Protein AF-A0A960ZR91-F1 (afdb_monomer)

Foldseek 3Di:
DDDDFDDDPDPFFQPDDKDWDDDPQKIKIKGFTCHPPPGSVDGPDIDIDIGHSVVVVDDPPDDDDDD

Radius of gyration: 16.21 Å; Cα contacts (8 Å, |Δi|>4): 101; chains: 1; bounding box: 34×22×50 Å

Nearest PDB structures (foldseek):
  3iax-assembly1_A  TM=6.569E-01  e=2.976E+00  Escherichia coli
  6r3r-assembly1_A  TM=5.390E-01  e=4.664E+00  Bacteroides thetaiotaomicron
  2ivz-assembly4_D  TM=4.378E-01  e=1.781E+00  Escherichia coli
  2klr-assembly1_B  TM=4.717E-01  e=6.029E+00  Homo sapiens
  6f2r-assembly1_Q  TM=4.579E-01  e=6.429E+00  Homo sapiens

Mean predicted aligned error: 4.52 Å

Solvent-accessible surface area (backbone atoms only — not comparable to full-atom values): 4349 Å² total; per-residue (Å²): 139,84,90,80,91,80,87,63,98,44,73,58,24,58,62,45,79,61,50,75,46,82,53,89,59,25,37,37,33,42,41,41,21,14,76,83,39,96,45,48,87,43,68,72,40,76,49,80,48,72,42,72,51,45,70,79,72,57,76,86,86,68,81,81,79,85,134

Sequence (67 aa):
QAGCVAQAGKISQSFMYARPVIDGDDLAIIARSSINAPNQHDADHATFHRVKNFRSLALKLTPEPEE

pLDDT: mean 91.66, std 7.3, range [50.22, 97.5]

Secondary structure (DSSP, 8-state):
----S---SSGGGG-SPPEEEEETTEEEEEEEE-SSSSSTT---EEEEEEETTGGGG----SPPPP-

Structure (mmCIF, N/CA/C/O backbone):
data_AF-A0A960ZR91-F1
#
_entry.id   AF-A0A960ZR91-F1
#
loop_
_atom_site.group_PDB
_atom_site.id
_atom_site.type_symbol
_atom_site.label_atom_id
_atom_site.label_alt_id
_atom_site.la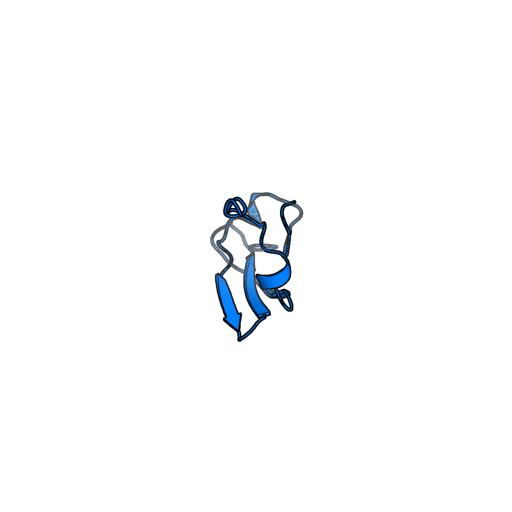bel_comp_id
_atom_site.label_asym_id
_atom_site.label_entity_id
_atom_site.label_seq_id
_atom_site.pdbx_PDB_ins_code
_atom_site.Cartn_x
_atom_site.Cartn_y
_atom_site.Cartn_z
_atom_site.occupancy
_atom_site.B_iso_or_equiv
_atom_site.auth_seq_id
_atom_site.auth_comp_id
_atom_site.auth_asym_id
_atom_site.auth_atom_id
_atom_site.pdbx_PDB_model_num
ATOM 1 N N . GLN A 1 1 ? 1.032 5.781 14.422 1.00 50.22 1 GLN A N 1
ATOM 2 C CA . GLN A 1 1 ? 1.725 4.802 13.553 1.00 50.22 1 GLN A CA 1
ATOM 3 C C . GLN A 1 1 ? 1.244 5.005 12.125 1.00 50.22 1 GLN A C 1
ATOM 5 O O . GLN A 1 1 ? 0.074 5.318 11.954 1.00 50.22 1 GLN A O 1
ATOM 10 N N . ALA A 1 2 ? 2.114 4.849 11.128 1.00 61.56 2 ALA A N 1
ATOM 11 C CA . ALA A 1 2 ? 1.722 4.822 9.718 1.00 61.56 2 ALA A CA 1
ATOM 12 C C . ALA A 1 2 ? 1.842 3.379 9.203 1.00 61.56 2 ALA A C 1
ATOM 14 O O . ALA A 1 2 ? 2.875 2.746 9.412 1.00 61.56 2 ALA A O 1
ATOM 15 N N . GLY A 1 3 ? 0.786 2.850 8.580 1.00 81.62 3 GLY A N 1
ATOM 16 C CA . GLY A 1 3 ? 0.808 1.529 7.947 1.00 81.62 3 GLY A CA 1
ATOM 17 C C . GLY A 1 3 ? 1.417 1.603 6.544 1.00 81.62 3 GLY A C 1
ATOM 18 O O . GLY A 1 3 ? 1.053 2.481 5.765 1.00 81.62 3 GLY A O 1
ATOM 19 N N . CYS A 1 4 ? 2.330 0.687 6.213 1.00 89.38 4 CYS A N 1
ATOM 20 C CA . CYS A 1 4 ? 2.875 0.522 4.863 1.00 89.38 4 CYS A CA 1
ATOM 21 C C . CYS A 1 4 ? 2.291 -0.751 4.239 1.00 89.38 4 CYS A C 1
ATOM 23 O O . CYS A 1 4 ? 2.394 -1.823 4.828 1.00 89.38 4 CYS A O 1
ATOM 25 N N . VAL A 1 5 ? 1.673 -0.629 3.062 1.00 91.00 5 VAL A N 1
ATOM 26 C CA . VAL A 1 5 ? 1.087 -1.769 2.329 1.00 91.00 5 VAL A CA 1
ATOM 27 C C . VAL A 1 5 ? 1.950 -2.222 1.151 1.00 91.00 5 VAL A C 1
ATOM 29 O O . VAL A 1 5 ? 1.890 -3.377 0.755 1.00 91.00 5 VAL A O 1
ATOM 32 N N . ALA A 1 6 ? 2.784 -1.331 0.609 1.00 91.69 6 ALA A N 1
ATOM 33 C CA . ALA A 1 6 ? 3.712 -1.626 -0.474 1.00 91.69 6 ALA A CA 1
ATOM 34 C C . ALA A 1 6 ? 4.938 -0.707 -0.387 1.00 91.69 6 ALA A C 1
ATOM 36 O O . ALA A 1 6 ? 4.817 0.466 -0.031 1.00 91.69 6 ALA A O 1
ATOM 37 N N .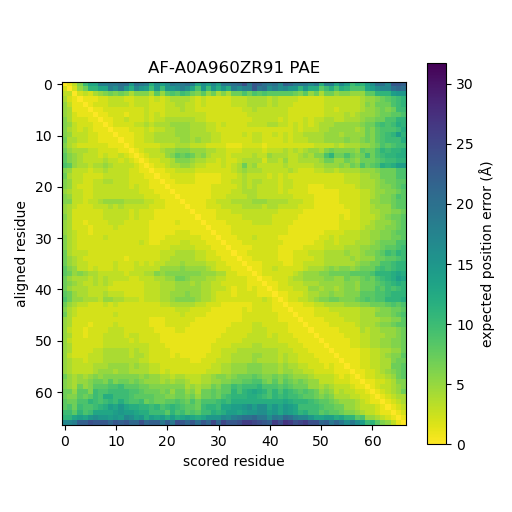 GLN A 1 7 ? 6.106 -1.243 -0.738 1.00 92.69 7 GLN A N 1
ATOM 38 C CA . GLN A 1 7 ? 7.373 -0.517 -0.808 1.00 92.69 7 GLN A CA 1
ATOM 39 C C . GLN A 1 7 ? 8.241 -1.075 -1.940 1.00 92.69 7 GLN A C 1
ATOM 41 O O . GLN A 1 7 ? 8.097 -2.236 -2.322 1.00 92.69 7 GLN A O 1
ATOM 46 N N . ALA A 1 8 ? 9.161 -0.256 -2.440 1.00 93.00 8 ALA A N 1
ATOM 47 C CA . ALA A 1 8 ? 10.155 -0.644 -3.434 1.00 93.00 8 ALA A CA 1
ATOM 48 C C . ALA A 1 8 ? 11.544 -0.166 -2.996 1.00 93.00 8 ALA A C 1
ATOM 50 O O . ALA A 1 8 ? 11.669 0.690 -2.120 1.00 93.00 8 ALA A O 1
ATOM 51 N N . GLY A 1 9 ? 12.595 -0.710 -3.613 1.00 93.31 9 GLY A N 1
ATOM 52 C CA . GLY A 1 9 ? 13.977 -0.405 -3.229 1.00 93.31 9 GLY A CA 1
ATOM 53 C C . GLY A 1 9 ? 14.450 0.998 -3.626 1.00 93.31 9 GLY A C 1
ATOM 54 O O . GLY A 1 9 ? 15.462 1.464 -3.108 1.00 93.31 9 GLY A O 1
ATOM 55 N N . LYS A 1 10 ? 13.751 1.675 -4.547 1.00 92.94 10 LYS A N 1
ATOM 56 C CA . LYS A 1 10 ? 14.112 3.008 -5.053 1.00 92.94 10 LYS A CA 1
ATOM 57 C C . LYS A 1 10 ? 12.901 3.936 -5.057 1.00 92.94 10 LYS A C 1
ATOM 59 O O . LYS A 1 10 ? 11.798 3.514 -5.390 1.00 92.94 10 LYS A O 1
ATOM 64 N N . ILE A 1 11 ? 13.129 5.225 -4.796 1.00 90.00 11 ILE A N 1
ATOM 65 C CA . ILE A 1 11 ? 12.076 6.259 -4.801 1.00 90.00 11 ILE A CA 1
ATOM 66 C C . ILE A 1 11 ? 11.336 6.301 -6.146 1.00 90.00 11 ILE A C 1
ATOM 68 O O . ILE A 1 11 ? 10.111 6.378 -6.173 1.00 90.00 11 ILE A O 1
ATOM 72 N N . SER A 1 12 ? 12.065 6.181 -7.261 1.00 91.38 12 SER A N 1
ATOM 73 C CA . SER A 1 12 ? 11.481 6.210 -8.607 1.00 91.38 12 SER A CA 1
ATOM 74 C C . SER A 1 12 ? 10.500 5.066 -8.878 1.00 91.38 12 SER A C 1
ATOM 76 O O . SER A 1 12 ? 9.639 5.213 -9.733 1.00 91.38 12 SER A O 1
ATOM 78 N N . GLN A 1 13 ? 10.596 3.951 -8.150 1.00 94.62 13 GLN A N 1
ATOM 79 C CA . GLN A 1 13 ? 9.735 2.779 -8.333 1.00 94.62 13 GLN A CA 1
ATOM 80 C C . GLN A 1 13 ? 8.381 2.905 -7.606 1.00 94.62 13 GLN A C 1
ATOM 82 O O . GLN A 1 13 ? 7.461 2.135 -7.883 1.00 94.62 13 GLN A O 1
ATOM 87 N N . SER A 1 14 ? 8.237 3.881 -6.702 1.00 88.88 14 SER A N 1
ATOM 88 C CA . SER A 1 14 ? 7.045 4.095 -5.862 1.00 88.88 14 SER A CA 1
ATOM 89 C C . SER A 1 14 ? 6.375 5.450 -6.118 1.00 88.88 14 SER A C 1
ATOM 91 O O . SER A 1 14 ? 5.761 6.022 -5.222 1.00 88.88 14 SER A O 1
ATOM 93 N N . PHE A 1 15 ? 6.517 5.996 -7.327 1.00 87.62 15 PHE A N 1
ATOM 94 C CA . PHE A 1 15 ? 6.020 7.334 -7.661 1.00 87.62 15 PHE A CA 1
ATOM 95 C C . PHE A 1 15 ? 4.504 7.390 -7.897 1.00 87.62 15 PHE A C 1
ATOM 97 O O . PHE A 1 15 ? 3.884 8.439 -7.727 1.00 87.62 15 PHE A O 1
ATOM 104 N N . MET A 1 16 ? 3.886 6.282 -8.311 1.00 87.56 16 MET A N 1
ATOM 105 C CA . MET A 1 16 ? 2.464 6.288 -8.646 1.00 87.56 16 MET A CA 1
ATOM 106 C C . MET A 1 16 ? 1.569 6.207 -7.413 1.00 87.56 16 MET A C 1
ATOM 108 O O . MET A 1 16 ? 1.863 5.521 -6.435 1.00 87.56 16 MET A O 1
ATOM 112 N N . TYR A 1 17 ? 0.408 6.852 -7.507 1.00 87.75 17 TYR A N 1
ATOM 113 C CA . TYR A 1 17 ? -0.605 6.807 -6.461 1.00 87.75 17 TYR A CA 1
ATOM 114 C C . TYR A 1 17 ? -1.277 5.432 -6.390 1.00 87.75 17 TYR A C 1
ATOM 116 O O . TYR A 1 17 ? -1.799 4.920 -7.388 1.00 87.75 17 TYR A O 1
ATOM 124 N N . ALA A 1 18 ? -1.306 4.856 -5.187 1.00 92.31 18 ALA A N 1
ATOM 125 C CA . ALA A 1 18 ? -2.148 3.707 -4.887 1.00 92.31 18 ALA A CA 1
ATOM 126 C C . ALA A 1 18 ? -3.634 4.089 -4.989 1.00 92.31 18 ALA A C 1
ATOM 128 O O . ALA A 1 18 ? -4.015 5.237 -4.755 1.00 92.31 18 ALA A O 1
ATOM 129 N N . ARG A 1 19 ? -4.485 3.112 -5.312 1.00 95.00 19 ARG A N 1
ATOM 130 C CA . ARG A 1 19 ? -5.937 3.300 -5.404 1.00 95.00 19 ARG A CA 1
ATOM 131 C C . ARG A 1 19 ? -6.650 2.431 -4.363 1.00 95.00 19 ARG A C 1
ATOM 133 O O . ARG A 1 19 ? -6.834 1.238 -4.611 1.00 95.00 19 ARG A O 1
ATOM 140 N N . PRO A 1 20 ? -7.034 3.002 -3.209 1.00 94.88 20 PRO A N 1
ATOM 141 C CA . PRO A 1 20 ? -7.850 2.313 -2.220 1.00 94.88 20 PRO A CA 1
ATOM 142 C C . PRO A 1 20 ? -9.335 2.303 -2.619 1.00 94.88 20 PRO A C 1
ATOM 144 O O . PRO A 1 20 ? -9.831 3.246 -3.237 1.00 94.88 20 PRO A O 1
ATOM 147 N N . VAL A 1 21 ? -10.049 1.248 -2.232 1.00 97.50 21 VAL A N 1
ATOM 148 C CA . VAL A 1 21 ? -11.505 1.087 -2.332 1.00 97.50 21 VAL A CA 1
ATOM 149 C C . VAL A 1 21 ? -12.005 0.444 -1.038 1.00 97.50 21 VAL A C 1
ATOM 151 O O . VAL A 1 21 ? -11.386 -0.485 -0.521 1.00 97.50 21 VAL A O 1
ATOM 154 N N . ILE A 1 22 ? -13.116 0.952 -0.506 1.00 97.44 22 ILE A N 1
ATOM 155 C CA . ILE A 1 22 ? -13.773 0.385 0.678 1.00 97.44 22 ILE A CA 1
ATOM 156 C C . ILE A 1 22 ? -14.576 -0.849 0.252 1.00 97.44 22 ILE A C 1
ATOM 158 O O . ILE A 1 22 ? -15.386 -0.764 -0.669 1.00 97.44 22 ILE A O 1
ATOM 162 N N . ASP A 1 23 ? -14.362 -1.965 0.945 1.00 97.44 23 ASP A N 1
ATOM 163 C CA . ASP A 1 23 ? -15.018 -3.256 0.725 1.00 97.44 23 ASP A CA 1
ATOM 164 C C . ASP A 1 23 ? -15.582 -3.746 2.070 1.00 97.44 23 ASP A C 1
ATOM 166 O O . ASP A 1 23 ? -14.911 -4.434 2.837 1.00 97.44 23 ASP A O 1
ATOM 170 N N . GLY A 1 24 ? -16.787 -3.280 2.421 1.00 97.00 24 GLY A N 1
ATOM 171 C CA . GLY A 1 24 ? -17.375 -3.498 3.747 1.00 97.00 24 GLY A CA 1
ATOM 172 C C . GLY A 1 24 ? -16.539 -2.876 4.877 1.00 97.00 24 GLY A C 1
ATOM 173 O O . GLY A 1 24 ? -16.359 -1.650 4.935 1.00 97.00 24 GLY A O 1
ATOM 174 N N . ASP A 1 25 ? -16.043 -3.732 5.774 1.00 97.00 25 ASP A N 1
ATOM 175 C CA . ASP A 1 25 ? -15.147 -3.367 6.883 1.00 97.00 25 ASP A CA 1
ATOM 176 C C . ASP A 1 25 ? -13.661 -3.381 6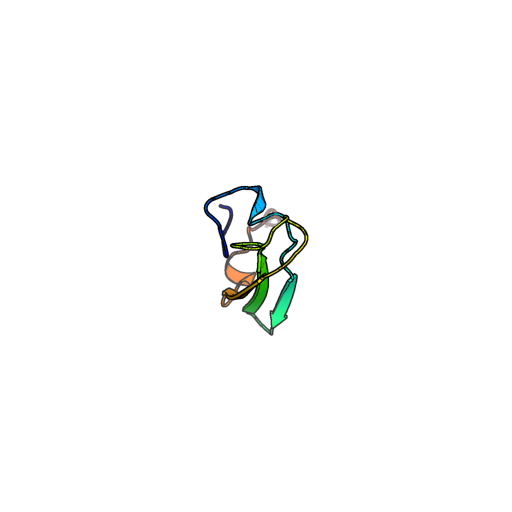.500 1.00 97.00 25 ASP A C 1
ATOM 178 O O . ASP A 1 25 ? -12.812 -2.910 7.264 1.00 97.00 25 ASP A O 1
ATOM 182 N N . ASP A 1 26 ? -13.344 -3.862 5.300 1.00 96.81 26 ASP A N 1
ATOM 183 C CA . ASP A 1 26 ? -11.989 -3.973 4.785 1.00 96.81 26 ASP A CA 1
ATOM 184 C C . ASP A 1 26 ? -11.656 -2.808 3.840 1.00 96.81 26 ASP A C 1
ATOM 186 O O . ASP A 1 26 ? -12.520 -2.156 3.243 1.00 96.81 26 ASP A O 1
ATOM 190 N N . LEU A 1 27 ? -10.358 -2.549 3.683 1.00 96.38 27 LEU A N 1
ATOM 191 C CA . LEU A 1 27 ? -9.827 -1.646 2.667 1.00 96.38 27 LEU A CA 1
ATOM 192 C C . LEU A 1 27 ? -9.053 -2.464 1.633 1.00 96.38 27 LEU A C 1
ATOM 194 O O . LEU A 1 27 ? -8.003 -3.032 1.945 1.00 96.38 27 LEU A O 1
ATOM 198 N N . ALA A 1 28 ? -9.557 -2.521 0.404 1.00 97.44 28 ALA A N 1
ATOM 199 C CA . ALA A 1 28 ? -8.855 -3.108 -0.731 1.00 97.44 28 ALA A CA 1
ATOM 200 C C . ALA A 1 28 ? -7.997 -2.036 -1.412 1.00 97.44 28 ALA A C 1
ATOM 202 O O . ALA A 1 28 ? -8.428 -0.898 -1.578 1.00 97.44 28 ALA A O 1
ATOM 203 N N . ILE A 1 29 ? -6.770 -2.368 -1.802 1.00 97.31 29 ILE A N 1
ATOM 204 C CA . ILE A 1 29 ? -5.826 -1.405 -2.376 1.00 97.31 29 ILE A CA 1
ATOM 205 C C . ILE A 1 29 ? -5.107 -2.054 -3.548 1.00 97.31 29 ILE A C 1
ATOM 207 O O . ILE A 1 29 ? -4.561 -3.148 -3.415 1.00 97.31 29 ILE A O 1
ATOM 211 N N . ILE A 1 30 ? -5.045 -1.350 -4.676 1.00 96.56 30 ILE A N 1
ATOM 212 C CA . ILE A 1 30 ? -4.078 -1.652 -5.732 1.00 96.56 30 ILE A CA 1
ATOM 213 C C . ILE A 1 30 ? -2.947 -0.625 -5.691 1.00 96.56 30 ILE A C 1
ATOM 215 O O . ILE A 1 30 ? -3.185 0.585 -5.741 1.00 96.56 30 ILE A O 1
ATOM 219 N N . ALA A 1 31 ? -1.713 -1.112 -5.605 1.00 95.00 31 ALA A N 1
ATOM 220 C CA . ALA A 1 31 ? -0.507 -0.308 -5.745 1.00 95.00 31 ALA A CA 1
ATOM 221 C C . ALA A 1 31 ? 0.158 -0.653 -7.081 1.00 95.00 31 ALA A C 1
ATOM 223 O O . ALA A 1 31 ? 0.417 -1.824 -7.370 1.00 95.00 31 ALA A O 1
ATOM 224 N N . ARG A 1 32 ? 0.395 0.369 -7.905 1.00 94.44 32 ARG A N 1
ATOM 225 C CA . ARG A 1 32 ? 1.080 0.241 -9.194 1.00 94.44 32 ARG A CA 1
ATOM 226 C C . ARG A 1 32 ? 2.460 0.865 -9.081 1.00 94.44 32 ARG A C 1
ATOM 228 O O . ARG A 1 32 ? 2.594 1.938 -8.502 1.00 94.44 32 ARG A O 1
ATOM 235 N N . SER A 1 33 ? 3.451 0.197 -9.644 1.00 94.50 33 SER A N 1
ATOM 236 C CA . SER A 1 33 ? 4.857 0.561 -9.527 1.00 94.50 33 SER A CA 1
ATOM 237 C C . SER A 1 33 ? 5.572 0.326 -10.849 1.00 94.50 33 SER A C 1
ATOM 239 O O . SER A 1 33 ? 5.180 -0.539 -11.631 1.00 94.50 33 SER A O 1
ATOM 241 N N . SER A 1 34 ? 6.630 1.097 -11.066 1.00 95.50 34 SER A N 1
ATOM 242 C CA . SER A 1 34 ? 7.544 0.980 -12.201 1.00 95.50 34 SER A CA 1
ATOM 243 C C . SER A 1 34 ? 8.821 0.266 -11.735 1.00 95.50 34 SER A C 1
ATOM 245 O O . SER A 1 34 ? 9.835 0.911 -11.463 1.00 95.50 34 SER A O 1
ATOM 247 N N . ILE A 1 35 ? 8.764 -1.048 -11.514 1.00 95.19 35 ILE A N 1
ATOM 248 C CA . ILE A 1 35 ? 9.877 -1.814 -10.931 1.00 95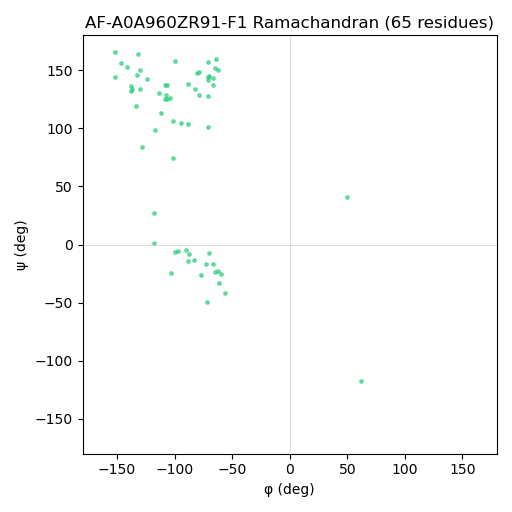.19 35 ILE A CA 1
ATOM 249 C C . ILE A 1 35 ? 11.020 -1.956 -11.938 1.00 95.19 35 ILE A C 1
ATOM 251 O O . ILE A 1 35 ? 12.163 -1.650 -11.592 1.00 95.19 35 ILE A O 1
ATOM 255 N N . ASN A 1 36 ? 10.722 -2.368 -13.169 1.00 94.81 36 ASN A N 1
ATOM 256 C CA . ASN A 1 36 ? 11.709 -2.541 -14.238 1.00 94.81 36 ASN A CA 1
ATOM 257 C C . ASN A 1 36 ? 11.444 -1.624 -15.440 1.00 94.81 36 ASN A C 1
ATOM 259 O O . ASN A 1 36 ? 12.180 -1.685 -16.425 1.00 94.81 36 ASN A O 1
ATOM 263 N N . ALA A 1 37 ? 10.411 -0.782 -15.376 1.00 93.81 37 ALA A N 1
ATOM 264 C CA . ALA A 1 37 ? 10.062 0.111 -16.469 1.00 93.81 37 ALA A CA 1
ATOM 265 C C . ALA A 1 37 ? 11.080 1.261 -16.651 1.00 93.81 37 ALA A C 1
ATOM 267 O O . ALA A 1 37 ? 11.766 1.645 -15.696 1.00 93.81 37 ALA A O 1
ATOM 268 N N . PRO A 1 38 ? 11.169 1.865 -17.854 1.00 92.38 38 PRO A N 1
ATOM 269 C CA . PRO A 1 38 ? 12.168 2.894 -18.154 1.00 92.38 38 PRO A CA 1
ATOM 270 C C . PRO A 1 38 ? 12.006 4.191 -17.353 1.00 92.38 38 PRO A C 1
ATOM 272 O O . PRO A 1 38 ? 12.960 4.956 -17.221 1.00 92.38 38 PRO A O 1
ATOM 275 N N . ASN A 1 39 ? 10.798 4.479 -16.862 1.00 91.94 39 ASN A N 1
ATOM 276 C CA . ASN A 1 39 ? 10.511 5.686 -16.096 1.00 91.94 39 ASN A CA 1
ATOM 277 C C . ASN A 1 39 ? 9.358 5.475 -15.103 1.00 91.94 39 ASN A C 1
ATOM 279 O O . ASN A 1 39 ? 8.588 4.523 -15.202 1.00 91.94 39 ASN A O 1
ATOM 283 N N . GLN A 1 40 ? 9.222 6.418 -14.173 1.00 93.38 40 GLN A N 1
ATOM 284 C CA . GLN A 1 40 ? 8.299 6.354 -13.040 1.00 93.38 40 GLN A CA 1
ATOM 285 C C . GLN A 1 40 ? 6.805 6.477 -13.386 1.00 93.38 40 GLN A C 1
ATOM 287 O O . GLN A 1 40 ? 5.959 6.334 -12.503 1.00 93.38 40 GLN A O 1
ATOM 292 N N . HIS A 1 41 ? 6.468 6.777 -14.644 1.00 91.06 41 HIS A N 1
ATOM 293 C CA . HIS A 1 41 ? 5.091 6.870 -15.138 1.00 91.06 41 HIS A CA 1
ATOM 294 C C . HIS A 1 41 ? 4.639 5.614 -15.893 1.00 91.06 41 HIS A C 1
ATOM 296 O O . HIS A 1 41 ? 3.457 5.501 -16.215 1.00 91.06 41 HIS A O 1
ATOM 302 N N . ASP A 1 42 ? 5.544 4.666 -16.138 1.00 93.50 42 ASP A N 1
ATOM 303 C CA . ASP A 1 42 ? 5.252 3.409 -16.819 1.00 93.50 42 ASP A CA 1
ATOM 304 C C . ASP A 1 42 ? 5.113 2.271 -15.794 1.00 93.50 42 ASP A C 1
ATOM 306 O O . ASP A 1 42 ? 6.078 1.868 -15.150 1.00 93.50 42 ASP A O 1
ATOM 310 N N . ALA A 1 43 ? 3.881 1.813 -15.557 1.00 92.38 43 ALA A N 1
ATOM 311 C CA . ALA A 1 43 ? 3.592 0.804 -14.538 1.00 92.38 43 ALA A CA 1
ATOM 312 C C . ALA A 1 43 ? 3.729 -0.589 -15.145 1.00 92.38 43 ALA A C 1
ATOM 314 O O . ALA A 1 43 ? 2.805 -1.061 -15.804 1.00 92.38 43 ALA A O 1
ATOM 315 N N . ASP A 1 44 ? 4.829 -1.273 -14.851 1.00 95.19 44 ASP A N 1
ATOM 316 C CA . ASP A 1 44 ? 5.058 -2.666 -15.247 1.00 95.19 44 ASP A CA 1
ATOM 317 C C . ASP A 1 44 ? 4.723 -3.671 -14.132 1.00 95.19 44 ASP A C 1
ATOM 319 O O . ASP A 1 44 ? 4.756 -4.881 -14.352 1.00 95.19 44 ASP A O 1
ATOM 323 N N . HIS A 1 45 ? 4.387 -3.194 -12.929 1.00 95.19 45 HIS A N 1
ATOM 324 C CA . HIS A 1 45 ? 4.101 -4.048 -11.783 1.00 95.19 45 HIS A CA 1
ATOM 325 C C . HIS A 1 45 ? 2.875 -3.574 -10.996 1.00 95.19 45 HIS A C 1
ATOM 327 O O . HIS A 1 45 ? 2.742 -2.395 -10.658 1.00 95.19 45 HIS A O 1
ATOM 333 N N . ALA A 1 46 ? 1.984 -4.507 -10.657 1.00 95.06 46 ALA A N 1
ATOM 334 C CA . ALA A 1 46 ? 0.795 -4.243 -9.853 1.00 95.06 46 ALA A CA 1
ATOM 335 C C . ALA A 1 46 ? 0.685 -5.249 -8.707 1.00 95.06 46 ALA A C 1
ATOM 337 O O . ALA A 1 46 ? 0.810 -6.455 -8.909 1.00 95.06 46 ALA A O 1
ATOM 338 N N . THR A 1 47 ? 0.408 -4.744 -7.507 1.00 95.25 47 THR A N 1
ATOM 339 C CA . THR A 1 47 ? 0.172 -5.557 -6.310 1.00 95.25 47 THR A CA 1
ATOM 340 C C . THR A 1 47 ? -1.186 -5.224 -5.706 1.00 95.25 47 THR A C 1
ATOM 342 O O . THR A 1 47 ? -1.622 -4.069 -5.716 1.00 95.25 47 THR A O 1
ATOM 345 N N . PHE A 1 48 ? -1.860 -6.251 -5.194 1.00 96.81 48 PHE A N 1
ATOM 346 C CA . PHE A 1 48 ? -3.182 -6.151 -4.586 1.00 96.81 48 PHE A CA 1
ATOM 347 C C . PHE A 1 48 ? -3.077 -6.460 -3.102 1.00 96.81 48 PHE A C 1
ATOM 349 O O . PHE A 1 48 ? -2.511 -7.479 -2.712 1.00 96.81 48 PHE A O 1
ATOM 356 N N . HIS A 1 49 ? -3.657 -5.588 -2.288 1.00 96.31 49 HIS A N 1
ATOM 357 C CA . HIS A 1 49 ? -3.579 -5.652 -0.836 1.00 96.31 49 HIS A CA 1
ATOM 358 C C . HIS A 1 49 ? -4.969 -5.531 -0.235 1.00 96.31 49 HIS A C 1
ATOM 360 O O . HIS A 1 49 ? -5.846 -4.866 -0.788 1.00 96.31 49 HIS A O 1
ATOM 366 N N . ARG A 1 50 ? -5.155 -6.149 0.930 1.00 96.38 50 ARG A N 1
ATOM 367 C CA . ARG A 1 50 ? -6.368 -6.007 1.732 1.00 96.38 50 ARG A CA 1
ATOM 368 C C . ARG A 1 50 ? -5.986 -5.761 3.182 1.00 96.38 50 ARG A C 1
ATOM 370 O O . ARG A 1 50 ? -5.344 -6.605 3.802 1.00 96.38 50 ARG A O 1
ATOM 377 N N . VAL A 1 51 ? -6.402 -4.617 3.713 1.00 95.75 51 VAL A N 1
ATOM 378 C CA . VAL A 1 51 ? -6.304 -4.301 5.139 1.00 95.75 51 VAL A CA 1
ATOM 379 C C . VAL A 1 51 ? -7.634 -4.677 5.772 1.00 95.75 51 VAL A C 1
ATOM 381 O O . VAL A 1 51 ? -8.636 -3.991 5.567 1.00 95.75 51 VAL A O 1
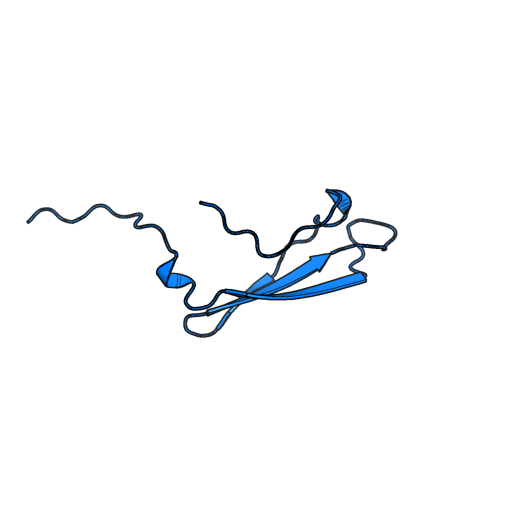ATOM 384 N N . LYS A 1 52 ? -7.647 -5.798 6.494 1.00 95.69 52 LYS A N 1
ATOM 385 C CA . LYS A 1 52 ? -8.870 -6.305 7.114 1.00 95.69 52 LYS A CA 1
ATOM 386 C C . LYS A 1 52 ? -9.301 -5.431 8.283 1.00 95.69 52 LYS A C 1
ATOM 388 O O . LYS A 1 52 ? -8.444 -5.003 9.055 1.00 95.69 52 LYS A O 1
ATOM 393 N N . ASN A 1 53 ? -10.605 -5.213 8.435 1.00 96.31 53 ASN A N 1
ATOM 394 C CA . ASN A 1 53 ? -11.197 -4.453 9.534 1.00 96.31 53 ASN A CA 1
ATOM 395 C C . ASN A 1 53 ? -10.513 -3.087 9.744 1.00 96.31 53 ASN A C 1
ATOM 397 O O . ASN A 1 53 ? -10.245 -2.692 10.883 1.00 96.31 53 ASN A O 1
ATOM 401 N N . PHE A 1 54 ? -10.178 -2.366 8.663 1.00 93.75 54 PHE A N 1
ATOM 402 C CA . PHE A 1 54 ? -9.290 -1.192 8.720 1.00 93.75 54 PHE A CA 1
ATOM 403 C C . PHE A 1 54 ? -9.819 -0.080 9.637 1.00 93.75 54 PHE A C 1
ATOM 405 O O . PHE A 1 54 ? -9.044 0.705 10.178 1.00 93.75 54 PHE A O 1
ATOM 412 N N . ARG A 1 55 ? -11.140 -0.030 9.845 1.00 91.75 55 ARG A N 1
ATOM 413 C CA . ARG A 1 55 ? -11.801 0.924 10.746 1.00 91.75 55 ARG A CA 1
ATOM 414 C C . ARG A 1 55 ? -11.349 0.764 12.195 1.00 91.75 55 ARG A C 1
ATOM 416 O O . ARG A 1 55 ? -11.230 1.760 12.894 1.00 91.75 55 ARG A O 1
ATOM 423 N N . SER A 1 56 ? -11.034 -0.461 12.622 1.00 93.12 56 SER A N 1
ATOM 424 C CA . SER A 1 56 ? -10.509 -0.729 13.970 1.00 93.12 56 SER A CA 1
ATOM 425 C C . SER A 1 56 ? -9.115 -0.135 14.207 1.00 93.12 56 SER A C 1
ATOM 427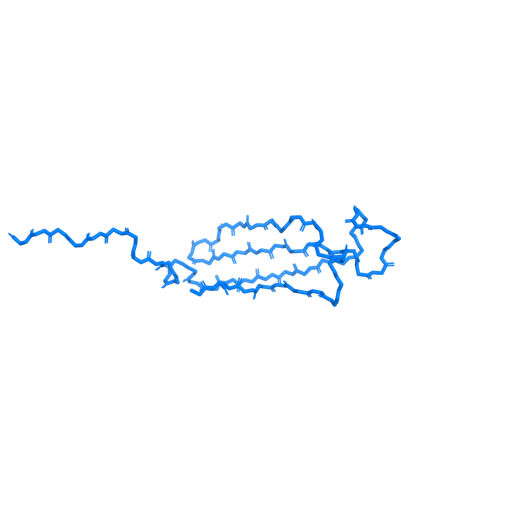 O O . SER A 1 56 ? -8.697 0.020 15.349 1.00 93.12 56 SER A O 1
ATOM 429 N N . LEU A 1 57 ? -8.404 0.222 13.131 1.00 89.62 57 LEU A N 1
ATOM 430 C CA . LEU A 1 57 ? -7.080 0.841 13.177 1.00 89.62 57 LEU A CA 1
ATOM 431 C C . LEU A 1 57 ? -7.150 2.376 13.230 1.00 89.62 57 LEU A C 1
ATOM 433 O O . LEU A 1 57 ? -6.110 3.032 13.317 1.00 89.62 57 LEU A O 1
ATOM 437 N N . ALA A 1 58 ? -8.348 2.963 13.130 1.00 87.81 58 ALA A N 1
ATOM 438 C CA . ALA A 1 58 ? -8.525 4.406 13.182 1.00 87.81 58 ALA A CA 1
ATOM 439 C C . ALA A 1 58 ? -8.175 4.950 14.573 1.00 87.81 58 ALA A C 1
ATOM 441 O O . ALA A 1 58 ? -8.548 4.391 15.603 1.00 87.81 58 ALA A O 1
ATOM 442 N N . LEU A 1 59 ? -7.465 6.078 14.597 1.00 87.62 59 LEU A N 1
ATOM 443 C CA . LEU A 1 59 ? -7.185 6.790 15.838 1.00 87.62 59 LEU A CA 1
ATOM 444 C C . LEU A 1 59 ? -8.468 7.438 16.361 1.00 87.62 59 LEU A C 1
ATOM 446 O O . LEU A 1 59 ? -9.268 7.965 15.584 1.00 87.62 59 LEU A O 1
ATOM 450 N N . LYS A 1 60 ? -8.631 7.463 17.685 1.00 87.62 60 LYS A N 1
ATOM 451 C CA . LYS A 1 60 ? -9.662 8.280 18.322 1.00 87.62 60 LYS A CA 1
ATOM 452 C C . LYS A 1 60 ? -9.264 9.751 18.201 1.00 87.62 60 LYS A C 1
ATOM 454 O O . LYS A 1 60 ? -8.386 10.218 18.919 1.00 87.62 60 LYS A O 1
ATOM 459 N N . LEU A 1 61 ? -9.868 10.453 17.243 1.00 89.00 61 LEU A N 1
ATOM 460 C CA . LEU A 1 61 ? -9.559 11.861 16.958 1.00 89.00 61 LEU A CA 1
ATOM 461 C C . LEU A 1 61 ? -10.401 12.841 17.781 1.00 89.00 61 LEU A C 1
ATOM 463 O O . LEU A 1 61 ? -10.084 14.026 17.824 1.00 89.00 61 LEU A O 1
ATOM 467 N N . THR A 1 62 ? -11.472 12.361 18.412 1.00 90.62 62 THR A N 1
ATOM 468 C CA . THR A 1 62 ? -12.380 13.186 19.209 1.00 90.62 62 THR A CA 1
ATOM 469 C C . THR A 1 62 ? -12.179 12.930 20.704 1.00 90.62 62 THR A C 1
ATOM 471 O O . THR A 1 62 ? -12.067 11.765 21.100 1.00 90.62 62 THR A O 1
ATOM 474 N N . PRO A 1 63 ? -12.160 13.984 21.539 1.00 86.69 63 PRO A N 1
ATOM 475 C CA . PRO A 1 63 ? -12.182 13.832 22.990 1.00 86.69 63 PRO A CA 1
ATOM 476 C C . PRO A 1 63 ? -13.493 13.183 23.455 1.00 86.69 63 PRO A C 1
ATOM 478 O O . PRO A 1 63 ? -14.485 13.169 22.721 1.00 86.69 63 PRO A O 1
ATOM 481 N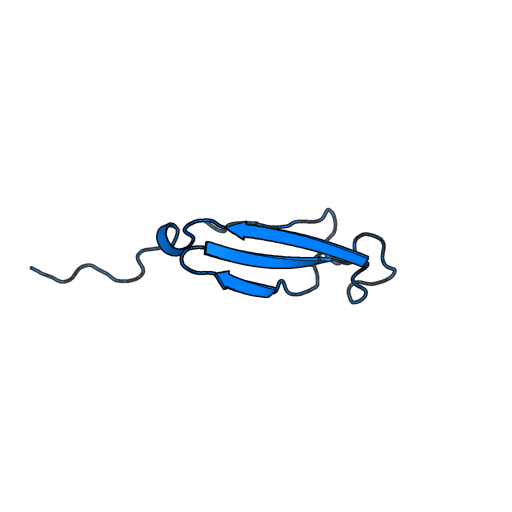 N . GLU A 1 64 ? -13.478 12.620 24.662 1.00 91.38 64 GLU A N 1
ATOM 482 C CA . GLU A 1 64 ? -14.701 12.132 25.303 1.00 91.38 64 GLU A CA 1
ATOM 483 C C . GLU A 1 64 ? -15.588 13.318 25.709 1.00 91.38 64 GLU A C 1
ATOM 485 O O . GLU A 1 64 ? -15.051 14.365 26.086 1.00 91.38 64 GLU A O 1
ATOM 490 N N . PRO A 1 65 ? -16.921 13.182 25.638 1.00 88.12 65 PRO A N 1
ATOM 491 C CA . PRO A 1 65 ? -17.819 14.148 26.257 1.00 88.12 65 PRO A CA 1
ATOM 492 C C . PRO A 1 65 ? -17.621 14.177 27.783 1.00 88.12 65 PRO A C 1
ATOM 494 O O . PRO A 1 65 ? -17.259 13.164 28.383 1.00 88.12 65 PRO A O 1
ATOM 497 N N . GLU A 1 66 ? -17.858 15.339 28.395 1.00 86.56 66 GLU A N 1
ATOM 498 C CA . GLU A 1 66 ? -17.972 15.458 29.855 1.00 86.56 66 GLU A CA 1
ATOM 499 C C . GLU A 1 66 ? -19.236 14.714 30.333 1.00 86.56 66 GLU A C 1
ATOM 501 O O . GLU A 1 66 ? -20.235 14.681 29.608 1.00 86.56 66 GLU A O 1
ATOM 506 N N . GLU A 1 67 ? -19.157 14.074 31.507 1.00 83.75 67 GLU A N 1
ATOM 507 C CA . GLU A 1 67 ? -20.278 13.359 32.152 1.00 83.75 67 GLU A CA 1
ATOM 508 C C . GLU A 1 67 ? -21.430 14.288 32.563 1.00 83.75 67 GLU A C 1
ATOM 510 O O . GLU A 1 67 ? -21.156 15.413 33.045 1.00 83.75 67 GLU A O 1
#

=== Feature glossary ===
Key to the feature types in this record:

— What the protein is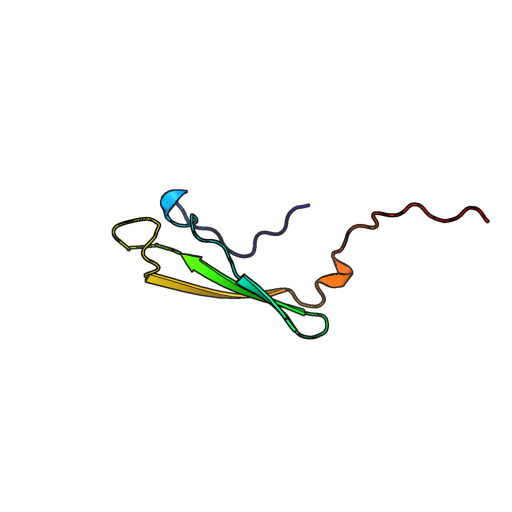 —

Primary structure: the covalent order of the twenty standard amino acids along the backbone. Two proteins with the same sequence will (almost always) fold to the same structure; two with 30% identity often share a fold but not the details.

Database cross-references. InterPro integrates a dozen domain/family signature databases into unified entries with residue-range hits. GO terms attach function/process/location labels with evidence codes. CATH codes position the fold in a four-level structural taxonomy. Organism is the NCBI-taxonomy species name.

— Where its atoms are —

The mmCIF block holds the 3D Cartesian coordinates of each backbone atom (N, Cα, C, O) in ångströms. mmCIF is the PDB's canonical archive format — a tagged-loop text representation of the atomic model.

Six rendered views show the 3D structure from the faces of a cube — i.e. along ±x, ±y, ±z. Rendering representation is drawn randomly per protein from cartoon (secondary-structure ribbons), sticks (backbone bonds), or molecular surface; coloring is either N→C rainbow (blue at the N-terminus through red at the C-terminus) or one color per chain.

— Local backbone conformation —

DSSP 8-state secondary structure assigns each residue one of H (α-helix), G (3₁₀-helix), I (π-helix), E (extended β-strand), B (isolated β-bridge), T (hydrogen-bonded turn), S (bend), or '-' (coil). The assignment is computed from backbone hydrogen-bond geometry via the Kabsch–Sander algorithm.

P-SEA three-state annotation labels each residue as helix, strand, or coil based purely on the geometry of the Cα trace. It serves as a fallback when the full backbone (and thus DSSP) is unavailable.

The φ/ψ torsion pair specifies the backbone conformation at each residue. φ rotates about the N–Cα bond, ψ about the Cα–C bond. Steric clashes forbid most of the (φ, ψ) plane — the allowed regions (α-helix basin, β-sheet basin, left-handed he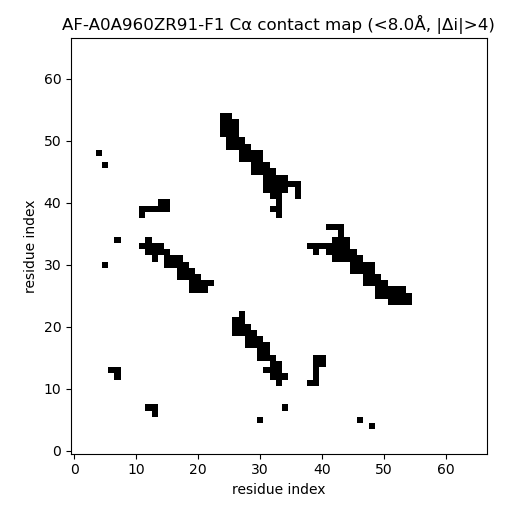lix) are the Ramachandran-allowed regions.

— Global shape and packing —

The geometric summary reports three shape descriptors. Rg (radius of gyration) measures how spread out the Cα atoms are about their centre of mass; compact globular proteins have small Rg, elongated or unfolded ones large. Cα contacts (<8 Å, |i−j|>4) count long-range residue pairs in spatial proximity — high for tightly packed folds, near zero for rods or random coil. The bounding-box extents give the protein's footprint along x, y, z in Å.

Accessible surface area quantifies burial. A residue with SASA near zero is packed into the hydrophobic core; one with SASA >100 Å² sits on the surface. Computed here via the Shrake–Rupley numerical algorithm with a 1.4 Å probe.

Plot images: a contact map (which residues are close in 3D, as an N×N binary image), a Ramachandran scatter (backbone torsion angles, revealing secondary-structure composition at a glance), and — for AlphaFold structures — a PAE heatmap (pairwise prediction confidence).

— Structural neighborhood —

The Foldseek 3Di string encodes local tertiary geometry as a 20-letter alphabet — one character per residue — derived from the relative positions of nearby Cα atoms. Unlike the amino-acid sequence, 3Di is a direct function of the 3D structure, so two proteins with the same fold have similar 3Di strings even at low sequence identity.

Nearest PDB neighbors are the top structural matches found by Foldseek when searching this structure against the entire Protein Data Bank. Each hit reports a TM-score (0 to 1; >0.5 almost always implies the same fold) and an E-value. These are *structural* homologs — they may share no detectable sequence similarity.

— Confidence and disorder —

For AlphaFold models, the B-factor field carries pLDDT — the model's own estimate of local accuracy on a 0–100 scale. Regions with pLDDT<50 should be treated as essentially unmodeled; they often correspond to intrinsically disordered segments.

B-factor (Debye–Waller factor) reflects atomic displacement in the crystal lattice. It is an experimental observable (units Å²), not a prediction; low values mean the atom is pinned down, high values mean it moves or is heterogeneous across the crystal.

Predicted aligned error is AlphaFold's pairwise confidence. Unlike pLDDT (per-residue), PAE is per-residue-pair and captures whether two parts of the structure are correctly placed relative to each other. Units are ångströms of expected positional error.